Protein AF-A0A536HE43-F1 (afdb_monomer_lite)

pLDDT: mean 74.69, std 21.33, range [35.19, 96.5]

Structure (mmCIF, N/CA/C/O backbone):
data_AF-A0A536HE43-F1
#
_entry.id   AF-A0A536HE43-F1
#
loop_
_atom_site.group_PDB
_atom_site.id
_atom_site.type_symbol
_atom_site.label_atom_id
_atom_site.label_alt_id
_atom_site.label_comp_id
_atom_site.label_asym_id
_atom_site.label_entity_id
_atom_site.label_seq_id
_atom_site.pdbx_PDB_ins_code
_atom_site.Cartn_x
_atom_site.Cartn_y
_atom_site.Cartn_z
_atom_site.occupancy
_atom_site.B_iso_or_equiv
_atom_site.auth_seq_id
_atom_site.auth_comp_id
_atom_site.auth_asym_id
_atom_site.auth_atom_id
_atom_site.pdbx_PDB_model_num
ATOM 1 N N . MET A 1 1 ? 21.524 -6.848 -13.860 1.00 39.47 1 MET A N 1
ATOM 2 C CA . MET A 1 1 ? 20.892 -6.878 -12.525 1.00 39.47 1 MET A CA 1
ATOM 3 C C . MET A 1 1 ? 20.573 -5.450 -12.097 1.00 39.47 1 MET A C 1
ATOM 5 O O . MET A 1 1 ? 21.331 -4.890 -11.324 1.00 39.47 1 MET A O 1
ATOM 9 N N . ASP A 1 2 ? 19.509 -4.833 -12.623 1.00 45.59 2 ASP A N 1
ATOM 10 C CA . ASP A 1 2 ? 19.116 -3.486 -12.154 1.00 45.59 2 ASP A CA 1
ATOM 11 C C . ASP A 1 2 ? 17.614 -3.166 -12.269 1.00 45.59 2 ASP A C 1
ATOM 13 O O . ASP A 1 2 ? 17.188 -2.027 -12.111 1.00 45.59 2 ASP A O 1
ATOM 17 N N . THR A 1 3 ? 16.766 -4.177 -12.464 1.00 49.44 3 THR A N 1
ATOM 18 C CA . THR A 1 3 ? 15.305 -4.006 -12.562 1.00 49.44 3 THR A CA 1
ATOM 19 C C . THR A 1 3 ? 14.634 -3.688 -11.216 1.00 49.44 3 THR A C 1
ATOM 21 O O . THR A 1 3 ? 13.474 -3.297 -11.181 1.00 49.44 3 THR A O 1
ATOM 24 N N . LEU A 1 4 ? 15.367 -3.801 -10.101 1.00 51.38 4 LEU A N 1
ATOM 25 C CA . LEU A 1 4 ? 14.898 -3.475 -8.747 1.00 51.38 4 LEU A CA 1
ATOM 26 C C . LEU A 1 4 ? 15.049 -1.989 -8.386 1.00 51.38 4 LEU A C 1
ATOM 28 O O . LEU A 1 4 ? 14.422 -1.538 -7.429 1.00 51.38 4 LEU A O 1
ATOM 32 N N . ARG A 1 5 ? 15.855 -1.227 -9.143 1.00 55.72 5 ARG A N 1
ATOM 33 C CA . ARG A 1 5 ? 16.077 0.212 -8.915 1.00 55.72 5 ARG A CA 1
ATOM 34 C C . ARG A 1 5 ? 14.999 1.110 -9.535 1.00 55.72 5 ARG A C 1
ATOM 36 O O . ARG A 1 5 ? 14.971 2.295 -9.233 1.00 55.72 5 ARG A O 1
ATOM 43 N N . ALA A 1 6 ? 14.115 0.551 -10.363 1.00 63.06 6 ALA A N 1
ATOM 44 C CA . ALA A 1 6 ? 13.039 1.285 -11.032 1.00 63.06 6 ALA A CA 1
ATOM 45 C C . ALA A 1 6 ? 11.724 1.330 -10.232 1.00 63.06 6 ALA A C 1
ATOM 47 O O . ALA A 1 6 ? 10.793 2.024 -10.633 1.00 63.06 6 ALA A O 1
ATOM 48 N N . LEU A 1 7 ? 11.617 0.587 -9.122 1.00 66.38 7 LEU A N 1
ATOM 49 C CA . LEU A 1 7 ? 10.410 0.619 -8.300 1.00 66.38 7 LEU A CA 1
ATOM 50 C C . LEU A 1 7 ? 10.378 1.911 -7.470 1.00 66.38 7 LEU A C 1
ATOM 52 O O . LEU A 1 7 ? 11.321 2.156 -6.712 1.00 66.38 7 LEU A O 1
ATOM 56 N N . PRO A 1 8 ? 9.305 2.715 -7.564 1.00 76.38 8 PRO A N 1
ATOM 57 C CA . PRO A 1 8 ? 9.157 3.901 -6.734 1.00 76.38 8 PRO A CA 1
ATOM 58 C C . PRO A 1 8 ? 9.072 3.505 -5.257 1.00 76.38 8 PRO A C 1
ATOM 60 O O . PRO A 1 8 ? 8.568 2.435 -4.897 1.00 76.38 8 PRO A O 1
ATOM 63 N N . SER A 1 9 ? 9.574 4.369 -4.376 1.00 83.06 9 SER A N 1
ATOM 64 C CA . SER A 1 9 ? 9.433 4.142 -2.938 1.00 83.06 9 SER A CA 1
ATOM 65 C C . SER A 1 9 ? 7.964 4.261 -2.520 1.00 83.06 9 SER A C 1
ATOM 67 O O . SER A 1 9 ? 7.195 5.031 -3.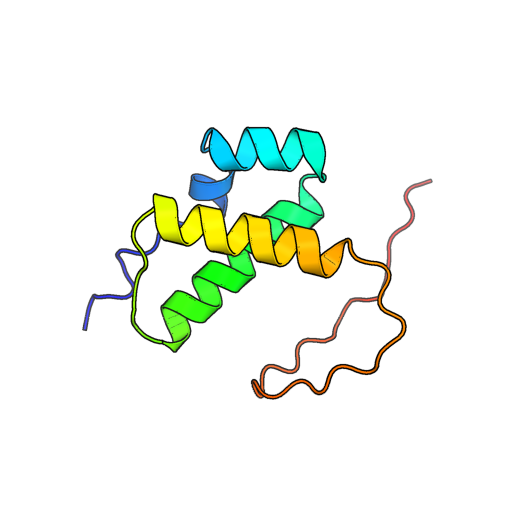094 1.00 83.06 9 SER A O 1
ATOM 69 N N . VAL A 1 10 ? 7.570 3.552 -1.457 1.00 84.44 10 VAL A N 1
ATOM 70 C CA . VAL A 1 10 ? 6.215 3.688 -0.890 1.00 84.44 10 VAL A CA 1
ATOM 71 C C . VAL A 1 10 ? 5.911 5.133 -0.505 1.00 84.44 10 VAL A C 1
ATOM 73 O O . VAL A 1 10 ? 4.777 5.570 -0.649 1.00 84.44 10 VAL A O 1
ATOM 76 N N . HIS A 1 11 ? 6.904 5.876 -0.013 1.00 82.75 11 HIS A N 1
ATOM 77 C CA . HIS A 1 11 ? 6.707 7.271 0.361 1.00 82.75 11 HIS A CA 1
ATOM 78 C C . HIS A 1 11 ? 6.346 8.136 -0.847 1.00 82.75 11 HIS A C 1
ATOM 80 O O . HIS A 1 11 ? 5.371 8.871 -0.750 1.00 82.75 11 HIS A O 1
ATOM 86 N N . GLN A 1 12 ? 7.068 7.986 -1.962 1.00 88.44 12 GLN A N 1
ATOM 87 C CA . GLN A 1 12 ? 6.777 8.700 -3.209 1.00 88.44 12 GLN A CA 1
ATOM 88 C C . GLN A 1 12 ? 5.388 8.346 -3.740 1.00 88.44 12 GLN A C 1
ATOM 90 O O . GLN A 1 12 ? 4.599 9.236 -4.028 1.00 88.44 12 GLN A O 1
ATOM 95 N N . LEU A 1 13 ? 5.042 7.054 -3.772 1.00 90.38 13 LEU A N 1
ATOM 96 C CA . LEU A 1 13 ? 3.708 6.627 -4.200 1.00 90.38 13 LEU A CA 1
ATOM 97 C C . LEU A 1 13 ? 2.596 7.204 -3.315 1.00 90.38 13 LEU A C 1
ATOM 99 O O . LEU A 1 13 ? 1.516 7.497 -3.807 1.00 90.38 13 LEU A O 1
ATOM 103 N N . LEU A 1 14 ? 2.834 7.370 -2.009 1.00 91.50 14 LEU A N 1
ATOM 104 C CA . LEU A 1 14 ? 1.848 7.943 -1.088 1.00 91.50 14 LEU A CA 1
ATOM 105 C C . LEU A 1 14 ? 1.611 9.449 -1.282 1.00 91.50 14 LEU A C 1
ATOM 107 O O . LEU A 1 14 ? 0.655 9.968 -0.706 1.00 91.50 14 LEU A O 1
ATOM 111 N N . GLU A 1 15 ? 2.460 10.133 -2.047 1.00 92.44 15 GLU A N 1
ATOM 112 C CA . GLU A 1 15 ? 2.314 11.551 -2.398 1.00 92.44 15 GLU A CA 1
ATOM 113 C C . GLU A 1 15 ? 1.579 11.758 -3.732 1.00 92.44 15 GLU A C 1
ATOM 115 O O . GLU A 1 15 ? 1.142 12.871 -4.020 1.00 92.44 15 GLU A O 1
ATOM 120 N N . GLU A 1 16 ? 1.389 10.700 -4.528 1.00 94.69 16 GLU A N 1
ATOM 121 C CA . GLU A 1 16 ? 0.646 10.762 -5.791 1.00 94.69 16 GLU A CA 1
ATOM 122 C C . GLU A 1 16 ? -0.857 10.991 -5.568 1.00 94.69 16 GLU A C 1
ATOM 124 O O . GLU A 1 16 ? -1.441 10.573 -4.561 1.00 94.69 16 GLU A O 1
ATOM 129 N N . SER A 1 17 ? -1.512 11.622 -6.548 1.00 94.38 17 SER A N 1
ATOM 130 C CA . SER A 1 17 ? -2.940 11.969 -6.505 1.00 94.38 17 SER A CA 1
ATOM 131 C C . SER A 1 17 ? -3.848 10.773 -6.211 1.00 94.38 17 SER A C 1
ATOM 133 O O . SER A 1 17 ? -4.792 10.881 -5.426 1.00 94.38 17 SER A O 1
ATOM 135 N N . GLU A 1 18 ? -3.545 9.620 -6.799 1.00 95.19 18 GLU A N 1
ATOM 136 C CA . GLU A 1 18 ? -4.280 8.371 -6.648 1.00 95.19 18 GLU A CA 1
ATOM 137 C C . GLU A 1 18 ? -4.208 7.872 -5.206 1.00 95.19 18 GLU A C 1
ATOM 139 O O . GLU A 1 18 ? -5.228 7.498 -4.617 1.00 95.19 18 GLU A O 1
ATOM 144 N N . ALA A 1 19 ? -3.017 7.918 -4.604 1.00 94.25 19 ALA A N 1
ATOM 145 C CA . ALA A 1 19 ? -2.848 7.579 -3.202 1.00 94.25 19 ALA A CA 1
ATOM 146 C C . ALA A 1 19 ? -3.572 8.572 -2.301 1.00 94.25 19 ALA A C 1
ATOM 148 O O . ALA A 1 19 ? -4.290 8.135 -1.408 1.00 94.25 19 ALA A O 1
ATOM 149 N N . VAL A 1 20 ? -3.451 9.879 -2.543 1.00 95.94 20 VAL A N 1
ATOM 150 C CA . VAL A 1 20 ? -4.144 10.909 -1.753 1.00 95.94 20 VAL A CA 1
ATOM 151 C C . VAL A 1 20 ? -5.663 10.699 -1.776 1.00 95.94 20 VAL A C 1
ATOM 153 O O . VAL A 1 20 ? -6.300 10.701 -0.718 1.00 95.94 20 VAL A O 1
ATOM 156 N N . ALA A 1 21 ? -6.240 10.427 -2.950 1.00 96.50 21 ALA A N 1
ATOM 157 C CA . ALA A 1 21 ? -7.664 10.134 -3.097 1.00 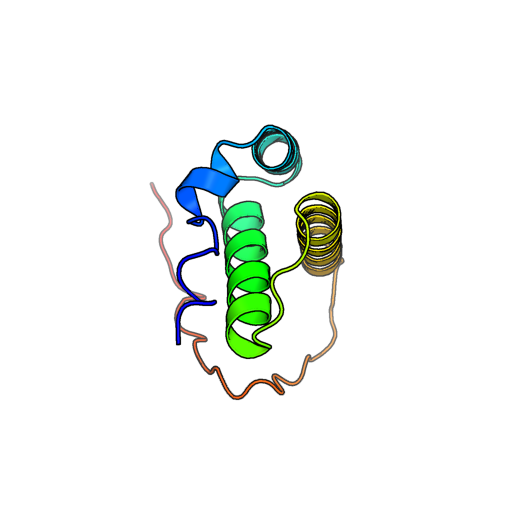96.50 21 ALA A CA 1
ATOM 158 C C . ALA A 1 21 ? -8.074 8.875 -2.311 1.00 96.50 21 ALA A C 1
ATOM 160 O O . ALA A 1 21 ? -9.037 8.896 -1.540 1.00 96.50 21 ALA A O 1
ATOM 161 N N . MET A 1 22 ? -7.307 7.788 -2.430 1.00 94.50 22 MET A N 1
ATOM 162 C CA . MET A 1 22 ? -7.570 6.562 -1.673 1.00 94.50 22 MET A CA 1
ATOM 163 C C . MET A 1 22 ? -7.373 6.748 -0.165 1.00 94.50 22 MET A C 1
ATOM 165 O O . MET A 1 22 ? -8.113 6.164 0.624 1.00 94.50 22 MET A O 1
ATOM 169 N N . VAL A 1 23 ? -6.398 7.557 0.261 1.00 95.56 23 VAL A N 1
ATOM 170 C CA . VAL A 1 23 ? -6.136 7.860 1.676 1.00 95.56 23 VAL A CA 1
ATOM 171 C C . VAL A 1 23 ? -7.322 8.601 2.276 1.00 95.56 23 VAL A C 1
ATOM 173 O O . VAL A 1 23 ? -7.731 8.264 3.386 1.00 95.56 23 VAL A O 1
ATOM 176 N N . SER A 1 24 ? -7.904 9.547 1.536 1.00 95.50 24 SER A N 1
ATOM 177 C CA . SER A 1 24 ? -9.129 10.239 1.943 1.00 95.50 24 SER A CA 1
ATOM 178 C C . SER A 1 24 ? -10.304 9.265 2.128 1.00 95.50 24 SER A C 1
ATOM 180 O O . SER A 1 24 ? -11.028 9.356 3.116 1.00 95.50 24 SER A O 1
ATOM 182 N N . ALA A 1 25 ? -10.450 8.273 1.241 1.00 93.81 25 ALA A N 1
ATOM 183 C CA . ALA A 1 25 ? -11.560 7.315 1.275 1.00 93.81 25 ALA A CA 1
ATOM 184 C C . ALA A 1 25 ? -11.382 6.137 2.259 1.00 93.81 25 ALA A C 1
ATOM 186 O O . ALA A 1 25 ? -12.365 5.542 2.712 1.00 93.81 25 ALA A O 1
ATOM 187 N N . HIS A 1 26 ? -10.142 5.729 2.541 1.00 90.69 26 HIS A N 1
ATOM 188 C CA . HIS A 1 26 ? -9.841 4.450 3.203 1.00 90.69 26 HIS A CA 1
ATOM 189 C C . HIS A 1 26 ? -8.876 4.556 4.387 1.00 90.69 26 HIS A C 1
ATOM 191 O O . HIS A 1 26 ? -8.694 3.579 5.116 1.00 90.69 26 HIS A O 1
ATOM 197 N N . GLY A 1 27 ? -8.279 5.726 4.601 1.00 91.25 27 GLY A N 1
ATOM 198 C CA . GLY A 1 27 ? -7.299 5.966 5.648 1.00 91.25 27 GLY A CA 1
ATOM 199 C C . GLY A 1 27 ? -5.876 5.569 5.247 1.00 91.25 27 GLY A C 1
ATOM 200 O O . GLY A 1 27 ? -5.619 4.553 4.596 1.00 91.25 27 GLY A O 1
ATOM 201 N N . ARG A 1 28 ? -4.913 6.375 5.706 1.00 91.25 28 ARG A N 1
ATOM 202 C CA . ARG A 1 28 ? -3.486 6.225 5.385 1.00 91.25 28 ARG A CA 1
ATOM 203 C C . ARG A 1 28 ? -2.888 4.851 5.719 1.00 91.25 28 ARG A C 1
ATOM 205 O O . ARG A 1 28 ? -2.123 4.354 4.890 1.00 91.25 28 ARG A O 1
ATOM 212 N N . PRO A 1 29 ? -3.205 4.205 6.861 1.00 89.31 29 PRO A N 1
ATOM 213 C CA . PRO A 1 29 ? -2.623 2.904 7.190 1.00 89.31 29 PRO A CA 1
ATOM 214 C C . PRO A 1 29 ? -2.968 1.813 6.170 1.00 89.31 29 PRO A C 1
ATOM 216 O O . PRO A 1 29 ? -2.088 1.059 5.757 1.00 89.31 29 PRO A O 1
ATOM 219 N N . LEU A 1 30 ? -4.228 1.760 5.725 1.00 88.44 30 LEU A N 1
ATOM 220 C CA . LEU A 1 30 ? -4.708 0.739 4.796 1.00 88.44 30 LEU A CA 1
ATOM 221 C C . LEU A 1 30 ? -4.129 0.937 3.391 1.00 88.44 30 LEU A C 1
ATOM 223 O O . LEU A 1 30 ? -3.672 -0.024 2.773 1.00 88.44 30 LEU A O 1
ATOM 227 N N . VAL A 1 31 ? -4.083 2.182 2.913 1.00 92.88 31 VAL A N 1
ATOM 228 C CA . VAL A 1 31 ? -3.493 2.500 1.604 1.00 92.88 31 VAL A CA 1
ATOM 229 C C . VAL A 1 31 ? -1.997 2.208 1.595 1.00 92.88 31 VAL A C 1
ATOM 231 O O . VAL A 1 31 ? -1.520 1.530 0.690 1.00 92.88 31 VAL A O 1
ATOM 234 N N . ARG A 1 32 ? -1.259 2.621 2.635 1.00 92.50 32 ARG A N 1
ATOM 235 C CA . ARG A 1 32 ? 0.169 2.296 2.775 1.00 92.50 32 ARG A CA 1
ATOM 236 C C . ARG A 1 32 ? 0.413 0.789 2.732 1.00 92.50 32 ARG A C 1
ATOM 238 O O . ARG A 1 32 ? 1.336 0.348 2.052 1.00 92.50 32 ARG A O 1
ATOM 245 N N . PHE A 1 33 ? -0.397 0.011 3.451 1.00 89.81 33 PHE A N 1
ATOM 246 C CA . PHE A 1 33 ? -0.292 -1.446 3.439 1.00 89.81 33 PHE A CA 1
ATOM 247 C C . PHE A 1 33 ? -0.505 -2.013 2.032 1.00 89.81 33 PHE A C 1
ATOM 249 O O . PHE A 1 33 ? 0.306 -2.810 1.567 1.00 89.81 33 PHE A O 1
ATOM 256 N N . ALA A 1 34 ? -1.559 -1.576 1.340 1.00 91.31 34 ALA A N 1
ATOM 257 C CA . ALA A 1 34 ? -1.870 -2.057 0.000 1.00 91.31 34 ALA A CA 1
ATOM 258 C C . ALA A 1 34 ? -0.783 -1.693 -1.025 1.00 91.31 34 ALA A C 1
ATOM 260 O O . ALA A 1 34 ? -0.369 -2.549 -1.803 1.00 91.31 34 ALA A O 1
ATOM 261 N N . VAL A 1 35 ? -0.267 -0.461 -0.979 1.00 92.50 35 VAL A N 1
ATOM 262 C CA . VAL A 1 35 ? 0.849 -0.007 -1.825 1.00 92.50 35 VAL A CA 1
ATOM 263 C C . VAL A 1 35 ? 2.098 -0.854 -1.588 1.00 92.50 35 VAL A C 1
ATOM 265 O O . VAL A 1 35 ? 2.684 -1.363 -2.541 1.00 92.50 35 VAL A O 1
ATOM 268 N N . GLN A 1 36 ? 2.481 -1.060 -0.323 1.00 89.94 36 GLN A N 1
ATOM 269 C CA . GLN A 1 36 ? 3.637 -1.891 0.019 1.00 89.94 36 GLN A CA 1
ATOM 270 C C . GLN A 1 36 ? 3.474 -3.321 -0.509 1.00 89.94 36 GLN A C 1
ATOM 272 O O . GLN A 1 36 ? 4.403 -3.853 -1.106 1.00 89.94 36 GLN A O 1
ATOM 277 N N . ARG A 1 37 ? 2.292 -3.928 -0.338 1.00 88.25 37 ARG A N 1
ATOM 278 C CA . ARG A 1 37 ? 2.006 -5.287 -0.823 1.00 88.25 37 ARG A CA 1
ATOM 279 C C . ARG A 1 37 ? 2.150 -5.406 -2.336 1.00 88.25 37 ARG A C 1
ATOM 281 O O . ARG A 1 37 ? 2.808 -6.330 -2.797 1.00 88.25 37 ARG A O 1
ATOM 288 N N . VAL A 1 38 ? 1.595 -4.461 -3.095 1.00 90.44 38 VAL A N 1
ATOM 289 C CA . VAL A 1 38 ? 1.703 -4.476 -4.561 1.00 90.44 38 VAL A CA 1
ATOM 290 C C . VAL A 1 38 ? 3.156 -4.304 -5.013 1.00 90.44 38 VAL A C 1
ATOM 292 O O . VAL A 1 38 ? 3.603 -5.035 -5.891 1.00 90.44 38 VAL A O 1
ATOM 295 N N . LEU A 1 39 ? 3.929 -3.412 -4.383 1.00 89.19 39 LEU A N 1
ATOM 296 C CA . LEU A 1 39 ? 5.359 -3.278 -4.685 1.00 89.19 39 LEU A CA 1
ATOM 297 C C . LEU A 1 39 ? 6.166 -4.531 -4.324 1.00 89.19 39 LEU A C 1
ATOM 299 O O . LEU A 1 39 ? 7.111 -4.875 -5.032 1.00 89.19 39 LEU A O 1
ATOM 303 N N . ASP A 1 40 ? 5.821 -5.211 -3.231 1.00 86.31 40 ASP A N 1
ATOM 304 C CA . ASP A 1 40 ? 6.476 -6.460 -2.835 1.00 86.31 40 ASP A CA 1
ATOM 305 C C . ASP A 1 40 ? 6.187 -7.588 -3.838 1.00 86.31 40 ASP A C 1
ATOM 307 O O . ASP A 1 40 ? 7.091 -8.352 -4.173 1.00 86.31 40 ASP A O 1
ATOM 311 N N . GLU A 1 41 ? 4.967 -7.657 -4.379 1.00 85.19 41 GLU A N 1
ATOM 312 C CA . GLU A 1 41 ? 4.592 -8.592 -5.451 1.00 85.19 41 GLU A CA 1
ATOM 313 C C . GLU A 1 41 ? 5.326 -8.296 -6.769 1.00 85.19 41 GLU A C 1
ATOM 315 O O . GLU A 1 41 ? 5.830 -9.213 -7.424 1.00 85.19 41 GLU A O 1
ATOM 320 N N . GLU A 1 42 ? 5.438 -7.024 -7.159 1.00 86.88 42 GLU A N 1
ATOM 321 C CA . GLU A 1 42 ? 6.231 -6.607 -8.327 1.00 86.88 42 GLU A CA 1
ATOM 322 C C . GLU A 1 42 ? 7.710 -6.970 -8.143 1.00 86.88 42 GLU A C 1
ATOM 324 O O . GLU A 1 42 ? 8.349 -7.499 -9.054 1.00 86.88 42 GLU A O 1
ATOM 329 N N . ARG A 1 43 ? 8.236 -6.771 -6.928 1.00 82.81 43 ARG A N 1
ATOM 330 C CA . ARG A 1 43 ? 9.607 -7.142 -6.568 1.00 82.81 43 ARG A CA 1
ATOM 331 C C . ARG A 1 43 ? 9.841 -8.648 -6.661 1.00 82.81 43 ARG A C 1
ATOM 333 O O . ARG A 1 43 ? 10.864 -9.064 -7.195 1.00 82.81 43 ARG A O 1
ATOM 340 N N . ALA A 1 44 ? 8.913 -9.450 -6.143 1.00 80.62 44 ALA A N 1
ATOM 341 C CA . ALA A 1 44 ? 9.025 -10.906 -6.127 1.00 80.62 44 ALA A CA 1
ATOM 342 C C . ALA A 1 44 ? 8.853 -11.529 -7.521 1.00 80.62 44 ALA A C 1
ATOM 344 O O . ALA A 1 44 ? 9.532 -12.497 -7.851 1.00 80.62 44 ALA A O 1
ATOM 345 N N . SER A 1 45 ? 7.961 -10.971 -8.344 1.00 83.81 45 SER A N 1
ATOM 346 C CA . SER A 1 45 ? 7.733 -11.437 -9.719 1.00 83.81 45 SER A CA 1
ATOM 347 C C . SER A 1 45 ? 8.789 -10.945 -10.712 1.00 83.81 45 SER A C 1
ATOM 349 O O . SER A 1 4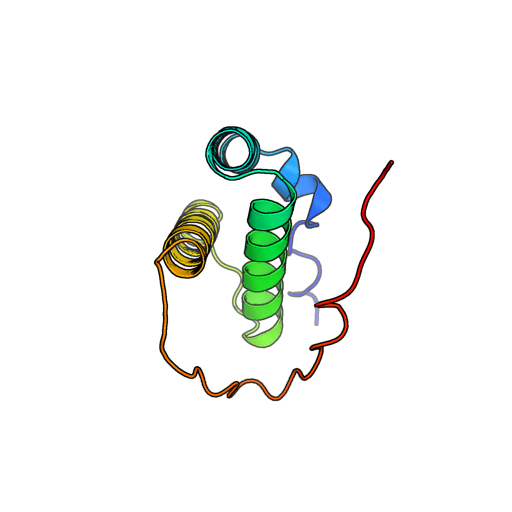5 ? 8.892 -11.490 -11.808 1.00 83.81 45 SER A O 1
ATOM 351 N N . GLY A 1 46 ? 9.552 -9.904 -10.359 1.00 83.19 46 GLY A N 1
ATOM 352 C CA . GLY A 1 46 ? 10.463 -9.221 -11.278 1.00 83.19 46 GLY A CA 1
ATOM 353 C C . GLY A 1 46 ? 9.744 -8.440 -12.386 1.00 83.19 46 GLY A C 1
ATOM 354 O O . GLY A 1 46 ? 10.401 -7.940 -13.297 1.00 83.19 46 GLY A O 1
ATOM 355 N N . ALA A 1 47 ? 8.413 -8.332 -12.315 1.00 82.88 47 ALA A N 1
ATOM 356 C CA . ALA A 1 47 ? 7.576 -7.653 -13.291 1.00 82.88 47 ALA A CA 1
ATOM 357 C C . ALA A 1 47 ? 7.020 -6.362 -12.681 1.00 82.88 47 ALA A C 1
ATOM 359 O O . ALA A 1 47 ? 6.081 -6.378 -11.883 1.00 82.88 47 ALA A O 1
ATOM 360 N N . VAL A 1 48 ? 7.605 -5.234 -13.078 1.00 85.44 48 VAL A N 1
ATOM 361 C CA . VAL A 1 48 ? 7.141 -3.901 -12.683 1.00 85.44 48 VAL A CA 1
ATOM 362 C C . VAL A 1 48 ? 5.906 -3.552 -13.508 1.00 85.44 48 VAL A C 1
ATOM 364 O O . VAL A 1 48 ? 5.976 -3.522 -14.735 1.00 85.44 48 VAL A O 1
ATOM 367 N N . ALA A 1 49 ? 4.766 -3.311 -12.856 1.00 85.12 49 ALA A N 1
ATOM 368 C CA . ALA A 1 49 ? 3.566 -2.885 -13.566 1.00 85.12 49 ALA A CA 1
ATOM 369 C C . ALA A 1 49 ? 3.647 -1.398 -13.941 1.00 85.12 49 ALA A C 1
ATOM 371 O O . ALA A 1 49 ? 4.228 -0.582 -13.220 1.00 85.12 49 ALA A O 1
ATOM 372 N N . GLU A 1 50 ? 3.000 -1.038 -15.045 1.00 89.38 50 GLU A N 1
ATOM 373 C CA . GLU A 1 50 ? 2.749 0.361 -15.394 1.00 89.38 50 GLU A CA 1
ATOM 374 C C . GLU A 1 50 ? 1.897 1.048 -14.307 1.00 89.38 50 GLU A C 1
ATOM 376 O O . GLU A 1 50 ? 1.034 0.385 -13.712 1.00 89.38 50 GLU A O 1
ATOM 381 N N . PRO A 1 51 ? 2.074 2.360 -14.048 1.00 89.81 51 PRO A N 1
ATOM 382 C CA . PRO A 1 51 ? 1.371 3.064 -12.972 1.00 89.81 51 PRO A CA 1
ATOM 383 C C . PRO A 1 51 ? -0.156 2.848 -12.943 1.00 89.81 51 PRO A C 1
ATOM 385 O O . PRO A 1 51 ? -0.666 2.496 -11.876 1.00 89.81 51 PRO A O 1
ATOM 388 N N . PRO A 1 52 ? -0.901 2.906 -14.070 1.00 91.69 52 PRO A N 1
ATOM 389 C CA . PRO A 1 52 ? -2.347 2.657 -14.051 1.00 91.69 52 PRO A CA 1
ATOM 390 C C . 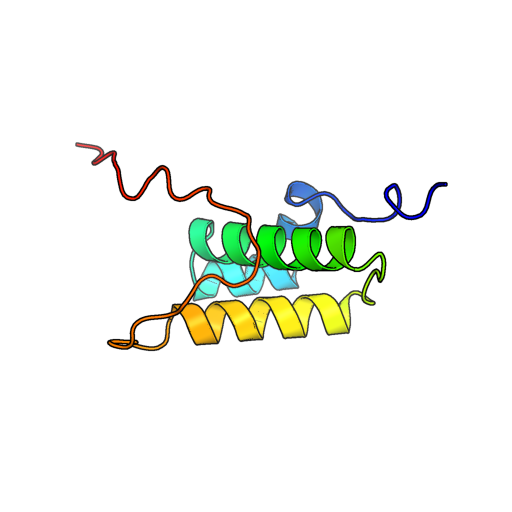PRO A 1 52 ? -2.710 1.239 -13.580 1.00 91.69 52 PRO A C 1
ATOM 392 O O . PRO A 1 52 ? -3.665 1.039 -12.827 1.00 91.69 52 PRO A O 1
ATOM 395 N N . MET A 1 53 ? -1.918 0.240 -13.981 1.00 91.62 53 MET A N 1
ATOM 396 C CA . MET A 1 53 ? -2.127 -1.157 -13.590 1.00 91.62 53 MET A CA 1
ATOM 397 C C . MET A 1 53 ? -1.775 -1.391 -12.121 1.00 91.62 53 MET A C 1
ATOM 399 O O . MET A 1 53 ? -2.476 -2.143 -11.436 1.00 91.62 53 MET A O 1
ATOM 403 N N . ARG A 1 54 ? -0.721 -0.734 -11.622 1.00 93.50 54 ARG A N 1
ATOM 404 C CA . ARG A 1 54 ? -0.366 -0.741 -10.199 1.00 93.50 54 ARG A CA 1
ATOM 405 C C . ARG A 1 54 ? -1.509 -0.178 -9.360 1.00 93.50 54 ARG A C 1
ATOM 407 O O . ARG A 1 54 ? -1.950 -0.836 -8.417 1.00 93.50 54 ARG A O 1
ATOM 414 N N . TRP A 1 55 ? -2.042 0.984 -9.734 1.00 95.06 55 TRP A N 1
ATOM 415 C CA . TRP A 1 55 ? -3.119 1.629 -8.987 1.00 95.06 55 TRP A CA 1
ATOM 416 C C . TRP A 1 55 ? -4.419 0.820 -8.993 1.00 95.06 55 TRP A C 1
ATOM 418 O O . TRP A 1 55 ? -5.025 0.635 -7.936 1.00 95.06 55 TRP A O 1
ATOM 428 N N . ALA A 1 56 ? -4.780 0.205 -10.123 1.00 93.75 56 ALA A N 1
ATOM 429 C CA . ALA A 1 56 ? -5.914 -0.719 -10.184 1.00 93.75 56 ALA A CA 1
ATOM 430 C C . ALA A 1 56 ? -5.748 -1.932 -9.242 1.00 93.75 56 ALA A C 1
ATOM 432 O O . ALA A 1 56 ? -6.714 -2.387 -8.617 1.00 93.75 56 ALA A O 1
ATOM 433 N N . ARG A 1 57 ? -4.522 -2.462 -9.102 1.00 93.44 57 ARG A N 1
ATOM 434 C CA . ARG A 1 57 ? -4.215 -3.552 -8.156 1.00 93.44 57 ARG A CA 1
ATOM 435 C C . ARG A 1 57 ? -4.318 -3.098 -6.702 1.00 93.44 57 ARG A C 1
ATOM 437 O O . ARG A 1 57 ? -4.916 -3.822 -5.904 1.00 93.44 57 ARG A O 1
ATOM 444 N N . VAL A 1 58 ? -3.787 -1.919 -6.372 1.00 93.81 58 VAL A N 1
ATOM 445 C CA . VAL A 1 58 ? -3.876 -1.325 -5.025 1.00 93.81 58 VAL A CA 1
ATOM 446 C C . VAL A 1 58 ? -5.338 -1.141 -4.622 1.00 93.81 58 VAL A C 1
ATOM 448 O O . VAL A 1 58 ? -5.748 -1.604 -3.557 1.00 93.81 58 VAL A O 1
ATOM 451 N N . GLU A 1 59 ? -6.152 -0.546 -5.495 1.00 93.94 59 GLU A N 1
ATOM 452 C CA . GLU A 1 59 ? -7.573 -0.322 -5.231 1.00 93.94 59 GLU A CA 1
ATOM 453 C C . GLU A 1 59 ? -8.327 -1.649 -5.039 1.00 93.94 59 GLU A C 1
ATOM 455 O O . GLU A 1 59 ? -9.107 -1.810 -4.094 1.00 93.94 59 GLU A O 1
ATOM 460 N N . ARG A 1 60 ? -8.059 -2.649 -5.893 1.00 90.94 60 ARG A N 1
ATOM 461 C CA . ARG A 1 60 ? -8.636 -3.993 -5.749 1.00 90.94 60 ARG A CA 1
ATOM 462 C C . ARG A 1 60 ? -8.292 -4.607 -4.392 1.00 90.94 60 ARG A C 1
ATOM 464 O O . ARG A 1 60 ? -9.201 -5.090 -3.720 1.00 90.94 60 ARG A O 1
ATOM 471 N N . LEU A 1 61 ? -7.028 -4.550 -3.976 1.00 89.44 61 LEU A N 1
ATOM 472 C CA . LEU A 1 61 ? -6.584 -5.078 -2.687 1.00 89.44 61 LEU A CA 1
ATOM 473 C C . LEU A 1 61 ? -7.284 -4.373 -1.514 1.00 89.44 61 LEU A C 1
ATOM 475 O O . LEU A 1 61 ? -7.774 -5.037 -0.603 1.00 89.44 61 LEU A O 1
ATOM 479 N N . ILE A 1 62 ? -7.418 -3.045 -1.560 1.00 90.38 62 ILE A N 1
ATOM 480 C CA . ILE A 1 62 ? -8.156 -2.285 -0.538 1.00 90.38 62 ILE A CA 1
ATOM 481 C C . ILE A 1 62 ? -9.623 -2.730 -0.471 1.00 90.38 62 ILE A C 1
ATOM 483 O O . ILE A 1 62 ? -10.137 -2.994 0.620 1.00 90.38 62 ILE A O 1
ATOM 487 N N . ARG A 1 63 ? -10.299 -2.871 -1.620 1.00 89.19 63 ARG A N 1
ATOM 488 C CA . ARG A 1 63 ? -11.687 -3.365 -1.667 1.00 89.19 63 ARG A CA 1
ATOM 489 C C . ARG A 1 63 ? -11.811 -4.760 -1.066 1.00 89.19 63 ARG A C 1
ATOM 491 O O . ARG A 1 63 ? -12.783 -5.035 -0.371 1.00 89.19 63 ARG A O 1
ATOM 498 N N . GLU A 1 64 ? -10.847 -5.636 -1.315 1.00 86.69 64 GLU A N 1
ATOM 499 C CA . GLU A 1 64 ? -10.826 -6.986 -0.758 1.00 86.69 64 GLU A CA 1
ATOM 500 C C . GLU A 1 64 ? -10.608 -7.022 0.756 1.00 86.69 64 GLU A C 1
ATOM 502 O O . GLU A 1 64 ? -11.277 -7.801 1.435 1.00 86.69 64 GLU A O 1
ATOM 507 N N . LEU A 1 65 ? -9.727 -6.168 1.282 1.00 84.44 65 LEU A N 1
ATOM 508 C CA . LEU A 1 65 ? -9.463 -6.038 2.720 1.00 84.44 65 LEU A CA 1
ATOM 509 C C . LEU A 1 65 ? -10.642 -5.416 3.479 1.00 84.44 65 LEU A C 1
ATOM 511 O O . LEU A 1 65 ? -10.861 -5.741 4.642 1.00 84.44 65 LEU A O 1
ATOM 515 N N . ARG A 1 66 ? -11.418 -4.540 2.827 1.00 82.56 66 ARG A N 1
ATOM 516 C CA . ARG A 1 66 ? -12.626 -3.928 3.408 1.00 82.56 66 ARG A CA 1
ATOM 517 C C . ARG A 1 66 ? -13.867 -4.812 3.334 1.00 82.56 66 ARG A C 1
ATOM 519 O O . ARG A 1 66 ? -14.858 -4.508 3.997 1.00 82.56 66 ARG A O 1
ATOM 526 N N . ARG A 1 67 ? -13.862 -5.873 2.521 1.00 77.56 67 ARG A N 1
ATOM 527 C CA . ARG A 1 67 ? -14.992 -6.809 2.475 1.00 77.56 67 ARG A CA 1
ATOM 528 C C . ARG A 1 67 ? -15.073 -7.558 3.813 1.00 77.56 67 ARG A C 1
ATOM 530 O O . ARG A 1 67 ? -14.063 -8.123 4.229 1.00 77.56 67 ARG A O 1
ATOM 537 N N . PRO A 1 68 ? -16.249 -7.633 4.463 1.00 56.28 68 PRO A N 1
ATOM 538 C CA . PRO A 1 68 ? -16.448 -8.505 5.616 1.00 56.28 68 PRO A CA 1
ATOM 539 C C . PRO A 1 68 ? -16.112 -9.944 5.208 1.00 56.28 68 PRO A C 1
ATOM 541 O O . PRO A 1 68 ? -16.779 -10.523 4.349 1.00 56.28 68 PRO A O 1
ATOM 544 N N . ARG A 1 69 ? -15.034 -10.512 5.754 1.00 57.72 69 ARG A N 1
ATOM 545 C CA . ARG A 1 69 ? -14.552 -11.852 5.392 1.00 57.72 69 ARG A CA 1
ATOM 546 C C . ARG A 1 69 ? -14.406 -12.705 6.651 1.00 57.72 69 ARG A C 1
ATOM 548 O O . ARG A 1 69 ? -13.327 -12.813 7.216 1.00 57.72 69 ARG A O 1
ATOM 555 N N . LEU A 1 70 ? -15.487 -13.371 7.059 1.00 46.66 70 LEU A N 1
ATOM 556 C CA . LEU A 1 70 ? -15.380 -14.616 7.827 1.00 46.66 70 LEU A CA 1
ATOM 557 C C . LEU A 1 70 ? -15.057 -15.752 6.849 1.00 46.66 70 LEU A C 1
ATOM 559 O O . LEU A 1 70 ? -15.955 -16.486 6.448 1.00 46.66 70 LEU A O 1
ATOM 563 N N . ARG A 1 71 ? -13.796 -15.874 6.417 1.00 46.97 71 ARG A N 1
ATOM 564 C CA . ARG A 1 71 ? -13.267 -17.094 5.779 1.00 46.97 71 ARG A CA 1
ATOM 565 C C . ARG A 1 71 ? -11.769 -17.250 6.083 1.00 46.97 71 ARG A C 1
ATOM 567 O O . ARG A 1 71 ? -11.049 -16.259 5.967 1.00 46.97 71 ARG A O 1
ATOM 574 N N . PRO A 1 72 ? -11.291 -18.458 6.441 1.00 41.00 72 PRO A N 1
ATOM 575 C CA . PRO A 1 72 ? -9.871 -18.702 6.651 1.00 41.00 72 PRO A CA 1
ATOM 576 C C . PRO A 1 72 ? -9.136 -18.569 5.318 1.00 41.00 72 PRO A C 1
ATOM 578 O O . PRO A 1 72 ? -9.492 -19.220 4.337 1.00 41.00 72 PRO A O 1
ATOM 581 N N . VAL A 1 73 ? -8.119 -17.714 5.279 1.00 46.59 73 VAL A N 1
ATOM 582 C CA . VAL A 1 73 ? -7.214 -17.587 4.135 1.00 46.59 73 VAL A CA 1
ATOM 583 C C . VAL A 1 73 ? -5.894 -18.274 4.472 1.00 46.59 73 VAL A C 1
ATOM 585 O O . VAL A 1 73 ? -5.249 -17.958 5.470 1.00 46.59 73 VAL A O 1
ATOM 588 N N . VAL A 1 74 ? -5.517 -19.251 3.647 1.00 42.81 74 VAL A N 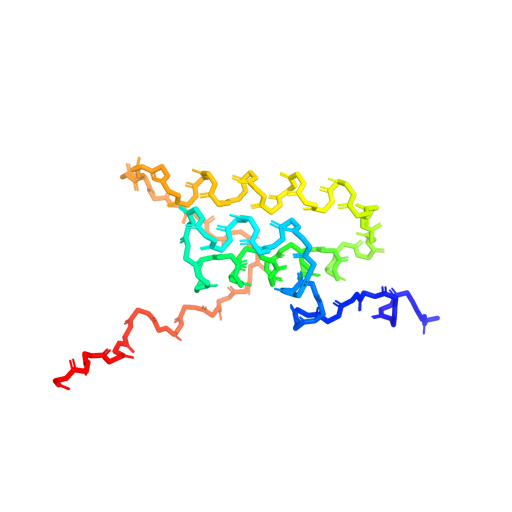1
ATOM 589 C CA . VAL A 1 74 ? -4.220 -19.934 3.703 1.00 42.81 74 VAL A CA 1
ATOM 590 C C . VAL A 1 74 ? -3.167 -19.006 3.094 1.00 42.81 74 VAL A C 1
ATOM 592 O O . VAL A 1 74 ? -3.288 -18.601 1.940 1.00 42.81 74 VAL A O 1
ATOM 595 N N . ASN A 1 75 ? -2.135 -18.662 3.866 1.00 40.34 75 ASN A N 1
ATOM 596 C CA . ASN A 1 75 ? -0.987 -17.892 3.385 1.00 40.34 75 ASN A CA 1
ATOM 597 C C . ASN A 1 75 ? -0.067 -18.801 2.552 1.00 40.34 75 ASN A C 1
ATOM 599 O O . ASN A 1 75 ? 0.710 -19.570 3.109 1.00 40.34 75 ASN A O 1
ATOM 603 N N . ALA A 1 76 ? -0.150 -18.711 1.223 1.00 40.09 76 ALA A N 1
ATOM 604 C CA . ALA A 1 76 ? 0.644 -19.515 0.285 1.00 40.09 76 ALA A CA 1
ATOM 605 C C . ALA A 1 76 ? 1.933 -18.824 -0.220 1.00 40.09 76 ALA A C 1
ATOM 607 O O . ALA A 1 76 ? 2.519 -19.267 -1.200 1.00 40.09 76 ALA A O 1
ATOM 608 N N . THR A 1 77 ? 2.394 -17.742 0.419 1.00 52.09 77 THR A N 1
ATOM 609 C CA . THR A 1 77 ? 3.586 -16.978 -0.016 1.00 52.09 77 THR A CA 1
ATOM 610 C C . THR A 1 77 ? 4.837 -17.204 0.829 1.00 52.09 77 THR A C 1
ATOM 612 O O . THR A 1 77 ? 5.868 -16.610 0.536 1.00 52.09 77 THR A O 1
ATOM 615 N N . GLY A 1 78 ? 4.793 -18.019 1.888 1.00 40.75 78 GLY A N 1
ATOM 616 C CA . GLY A 1 78 ? 5.975 -18.269 2.729 1.00 40.75 78 GLY A CA 1
ATOM 617 C C . GLY A 1 78 ? 6.547 -17.030 3.444 1.00 40.75 78 GLY A C 1
ATOM 618 O O . GLY A 1 78 ? 7.527 -17.153 4.169 1.00 40.75 78 GLY A O 1
ATOM 619 N N . VAL A 1 79 ? 5.930 -15.848 3.314 1.00 46.94 79 VAL A N 1
ATOM 620 C CA . VAL A 1 79 ? 6.254 -14.663 4.116 1.00 46.94 79 VAL A CA 1
ATOM 621 C C . VAL A 1 79 ? 5.373 -14.684 5.358 1.00 46.94 79 VAL A C 1
ATOM 623 O O . VAL A 1 79 ? 4.308 -14.067 5.422 1.00 46.94 79 VAL A O 1
ATOM 626 N N . ILE A 1 80 ? 5.830 -15.415 6.371 1.00 44.75 80 ILE A N 1
ATOM 627 C CA . ILE A 1 80 ? 5.346 -15.222 7.734 1.00 44.75 80 ILE A CA 1
ATOM 628 C C . ILE A 1 80 ? 6.008 -13.947 8.258 1.00 44.75 80 ILE A C 1
ATOM 630 O O . ILE A 1 80 ? 7.104 -13.972 8.804 1.00 44.75 80 ILE A O 1
ATOM 634 N N . LEU A 1 81 ? 5.314 -12.820 8.115 1.00 43.38 81 LEU A N 1
ATOM 635 C CA . LEU A 1 8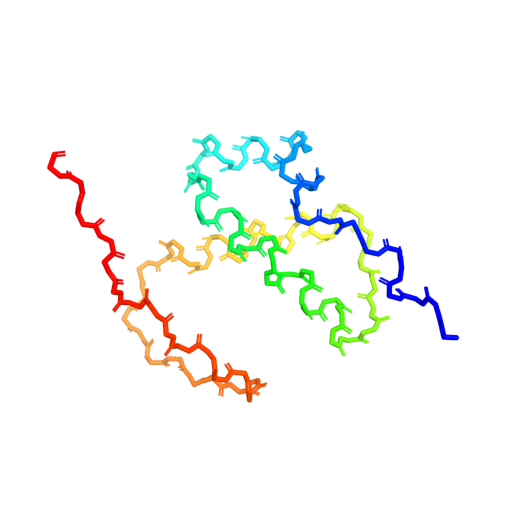1 ? 5.382 -11.776 9.131 1.00 43.38 81 LEU A CA 1
ATOM 636 C C . LEU A 1 81 ? 3.955 -11.397 9.529 1.00 43.38 81 LEU A C 1
ATOM 638 O O . LEU A 1 81 ? 3.397 -10.380 9.122 1.00 43.38 81 LEU A O 1
ATOM 642 N N . HIS A 1 82 ? 3.342 -12.284 10.310 1.00 45.50 82 HIS A N 1
ATOM 643 C CA . HIS A 1 82 ? 2.332 -11.891 11.282 1.00 45.50 82 HIS A CA 1
ATOM 644 C C . HIS A 1 82 ? 3.064 -11.576 12.590 1.00 45.50 82 HIS A C 1
ATOM 646 O O . HIS A 1 82 ? 3.247 -12.445 13.433 1.00 45.50 82 HIS A O 1
ATOM 652 N N . THR A 1 83 ? 3.482 -10.323 12.753 1.00 39.34 83 THR A N 1
ATOM 653 C CA . THR A 1 83 ? 3.849 -9.740 14.052 1.00 39.34 83 THR A CA 1
ATOM 654 C C . THR A 1 83 ? 3.376 -8.290 14.057 1.00 39.34 83 THR A C 1
ATOM 656 O O . THR A 1 83 ? 4.137 -7.388 13.720 1.00 39.34 83 THR A O 1
ATOM 659 N N . ASN A 1 84 ? 2.069 -8.106 14.293 1.00 36.09 84 ASN A N 1
ATOM 660 C CA . ASN A 1 84 ? 1.447 -6.985 15.027 1.00 36.09 84 ASN A CA 1
ATOM 661 C C . ASN A 1 84 ? -0.046 -6.809 14.686 1.00 36.09 84 ASN A C 1
ATOM 663 O O . ASN A 1 84 ? -0.521 -5.713 14.397 1.00 36.09 84 ASN A O 1
ATOM 667 N N . LEU A 1 85 ? -0.833 -7.872 14.878 1.00 44.00 85 LEU A N 1
ATOM 668 C CA . LEU A 1 85 ? -2.073 -7.694 15.640 1.00 44.00 85 LEU A CA 1
ATOM 669 C C . LEU A 1 85 ? -1.652 -7.396 17.090 1.00 44.00 85 LEU A C 1
ATOM 671 O O . LEU A 1 85 ? -1.545 -8.303 17.909 1.00 44.00 85 LEU A O 1
ATOM 675 N N . GLY A 1 86 ? -1.286 -6.144 17.381 1.00 36.56 86 GLY A N 1
ATOM 676 C CA . GLY A 1 86 ? -0.750 -5.788 18.694 1.00 36.56 86 GLY A CA 1
ATOM 677 C C . GLY A 1 86 ? -0.267 -4.346 18.844 1.00 36.56 86 GLY A C 1
ATOM 678 O O . GLY A 1 86 ? 0.919 -4.100 18.690 1.00 36.56 86 GLY A O 1
ATOM 679 N N . ARG A 1 87 ? -1.197 -3.478 19.287 1.00 43.44 87 ARG A N 1
ATOM 680 C CA . ARG A 1 87 ? -1.024 -2.243 20.102 1.00 43.44 87 ARG A CA 1
ATOM 681 C C . ARG A 1 87 ? -0.330 -1.040 19.417 1.00 43.44 87 ARG A C 1
ATOM 683 O O . ARG A 1 87 ? 0.622 -1.199 18.676 1.00 43.44 87 ARG A O 1
ATOM 690 N N . ALA A 1 88 ? -0.779 0.203 19.609 1.00 35.19 88 ALA A N 1
ATOM 691 C CA . ALA A 1 88 ? -1.223 0.801 20.870 1.00 35.19 88 ALA A CA 1
ATOM 692 C C . ALA A 1 88 ? -2.555 1.584 20.802 1.00 35.19 88 ALA A C 1
ATOM 694 O O . ALA A 1 88 ? -2.851 2.195 19.775 1.00 35.19 88 ALA A O 1
ATOM 695 N N . PRO A 1 89 ? -3.330 1.610 21.907 1.00 46.44 89 PRO A N 1
ATOM 696 C CA . PRO A 1 89 ? -4.290 2.674 22.163 1.00 46.44 89 PRO A CA 1
ATOM 697 C C . PRO A 1 89 ? -3.512 3.936 22.557 1.00 46.44 89 PRO A C 1
ATOM 699 O O . PRO A 1 89 ? -2.566 3.856 23.342 1.00 46.44 89 PRO A O 1
ATOM 702 N N . LEU A 1 90 ? -3.900 5.089 22.022 1.00 39.69 90 LEU A N 1
ATOM 703 C CA . LEU A 1 90 ? -3.488 6.369 22.586 1.00 39.69 90 LEU A CA 1
ATOM 704 C C . LEU A 1 90 ? -4.651 6.880 23.432 1.00 39.69 90 LEU A C 1
ATOM 706 O O . LEU A 1 90 ? -5.758 7.059 22.922 1.00 39.69 90 LEU A O 1
ATOM 710 N N . ALA A 1 91 ? -4.375 6.969 24.732 1.00 45.81 91 ALA A N 1
ATOM 711 C CA . ALA A 1 91 ? -5.106 7.789 25.686 1.00 45.81 91 ALA A CA 1
ATOM 712 C C . ALA A 1 91 ? -4.939 9.277 25.352 1.00 45.81 91 ALA A C 1
ATOM 714 O O . ALA A 1 91 ? -3.928 9.615 24.690 1.00 45.81 91 ALA A O 1
#

Sequence (91 aa):
MDTLRALPSVHQLLEESEAVAMVSAHGRPLVRFAVQRVLDEERASGAVAEPPMRWARVERLIRELRRPRLRPVVNATGVILHTNLGRAPLA

Secondary structure (DSSP, 8-state):
--TTTTSPPHHHHTTSHHHHHHHHHH-HHHHHHHHHHHHHHHHHHT-PPPHHHHHHHHHHHHHHHHS---SPPP--S-------S------

Radius of gyration: 14.55 Å; chains: 1; bounding box: 37×32×41 Å

Foldseek 3Di:
DCLLVPQDDLVVVCPDPLNVVVCVVQNDVLLSVLLVVLSVVCVVVSNDDDPVVSSVSSVVVSVVVPPPDPDDDDDPPPPPDPDDVDDDDDD